Protein AF-A0A920FYG2-F1 (afdb_monomer)

pLDDT: mean 85.97, std 16.52, range [43.69, 98.12]

Foldseek 3Di:
DPPDPPLPPCLVVVLVVVLVVLLVVLVCLCVCCVVDPHHNVRSVVSNVVSVVSVCVRVPDPDD

Nearest PDB structures (foldseek):
  7qru-assembly1_B  TM=9.583E-01  e=3.528E-02  Alkalihalophilus pseudofirmus
  6z16-assembly1_b  TM=9.367E-01  e=4.735E-02  Anoxybacillus flavithermus WK1
  6jqa-assembly1_C  TM=3.808E-01  e=4.656E+00  Onion yellows phytoplasma OY-W

Secondary structure (DSSP, 8-state):
--------HHHHHHHHHHHHHHHHHHHHHHHSTTTSS--HHHHHHHHHHHHHHHHHHH-----

Sequence (63 aa):
MKDNISSSPILNIVSRILFAPIIIFGLYVQFHGDYGPGGGFQAGVIIAAAFILYSMIFGIKKR

Structure (mmCIF, N/CA/C/O backbone):
data_AF-A0A920FYG2-F1
#
_entry.id   AF-A0A920FYG2-F1
#
loop_
_atom_site.group_PDB
_atom_site.id
_atom_site.type_symbol
_atom_site.label_atom_id
_atom_site.label_alt_id
_atom_site.label_comp_id
_atom_site.label_asym_id
_atom_site.label_entity_id
_atom_site.label_seq_id
_atom_site.pdbx_PDB_ins_code
_atom_site.Cartn_x
_atom_site.Cartn_y
_atom_site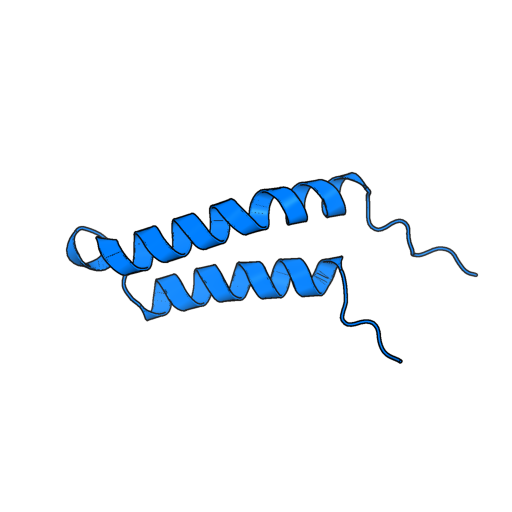.Cartn_z
_atom_site.occupancy
_atom_site.B_iso_or_equiv
_atom_site.auth_seq_id
_atom_site.auth_comp_id
_atom_site.auth_asym_id
_atom_site.auth_atom_id
_atom_site.pdbx_PDB_model_num
ATOM 1 N N . MET A 1 1 ? -18.903 -2.966 31.344 1.00 45.12 1 MET A N 1
ATOM 2 C CA . MET A 1 1 ? -17.601 -3.219 30.704 1.00 45.12 1 MET A CA 1
ATOM 3 C C . MET A 1 1 ? -17.841 -3.623 29.249 1.00 45.12 1 MET A C 1
ATOM 5 O O . MET A 1 1 ? -17.779 -4.790 28.884 1.00 45.12 1 MET A O 1
ATOM 9 N N . LYS A 1 2 ? -18.288 -2.651 28.452 1.00 43.69 2 LYS A N 1
ATOM 10 C CA . LYS A 1 2 ? -18.606 -2.750 27.020 1.00 43.69 2 LYS A CA 1
ATOM 11 C C . LYS A 1 2 ? -18.075 -1.475 26.360 1.00 43.69 2 LYS A C 1
ATOM 13 O O . LYS A 1 2 ? -18.813 -0.670 25.812 1.00 43.69 2 LYS A O 1
ATOM 18 N N . ASP A 1 3 ? -16.783 -1.269 26.539 1.00 47.00 3 ASP A N 1
ATOM 19 C CA . ASP A 1 3 ? -16.085 -0.012 26.309 1.00 47.00 3 ASP A CA 1
ATOM 20 C C . ASP A 1 3 ? -14.734 -0.327 25.673 1.00 47.00 3 ASP A C 1
ATOM 22 O O . ASP A 1 3 ? -13.707 -0.187 26.306 1.00 47.00 3 ASP A O 1
ATOM 26 N N . ASN A 1 4 ? -14.750 -0.844 24.438 1.00 46.25 4 ASN A N 1
ATOM 27 C CA . ASN A 1 4 ? -13.564 -0.954 23.569 1.00 46.25 4 ASN A CA 1
ATOM 28 C C . ASN A 1 4 ? -13.949 -1.061 22.074 1.00 46.25 4 ASN A C 1
ATOM 30 O O . ASN A 1 4 ? -13.281 -1.723 21.290 1.00 46.25 4 ASN A O 1
ATOM 34 N N . ILE A 1 5 ? -15.054 -0.428 21.657 1.00 53.78 5 ILE A N 1
ATOM 35 C CA . ILE A 1 5 ? -15.375 -0.214 20.226 1.00 53.78 5 ILE A CA 1
ATOM 36 C C . ILE A 1 5 ? -15.383 1.295 19.960 1.00 53.78 5 ILE A C 1
ATOM 38 O O . ILE A 1 5 ? -16.283 1.869 19.358 1.00 53.78 5 ILE A O 1
ATOM 42 N N . SER A 1 6 ? -14.357 1.956 20.475 1.00 47.22 6 SER A N 1
ATOM 43 C CA . SER A 1 6 ? -13.902 3.260 20.019 1.00 47.22 6 SER A CA 1
ATOM 44 C C . SER A 1 6 ? -12.554 3.065 19.330 1.00 47.22 6 SER A C 1
ATOM 46 O O . SER A 1 6 ? -11.589 3.765 19.623 1.00 47.22 6 SER A O 1
ATOM 48 N N . SER A 1 7 ? -12.467 2.096 18.404 1.00 61.66 7 SER A N 1
ATOM 49 C CA . SER A 1 7 ? -11.437 2.132 17.362 1.00 61.66 7 SER A CA 1
ATOM 50 C C . SER A 1 7 ? -11.517 3.531 16.771 1.00 61.66 7 SER A C 1
ATOM 52 O O . SER A 1 7 ? -12.551 3.882 16.200 1.00 61.66 7 SER A O 1
ATOM 54 N N . SER A 1 8 ? -10.511 4.360 17.060 1.00 80.00 8 SER A N 1
ATOM 55 C CA . SER A 1 8 ? -10.542 5.797 16.800 1.00 80.00 8 SER A CA 1
ATOM 56 C C . SER A 1 8 ? -11.175 6.062 15.426 1.00 80.00 8 SER A C 1
ATOM 58 O O . SER A 1 8 ? -10.719 5.462 14.448 1.00 80.00 8 SER A O 1
ATOM 60 N N . PRO A 1 9 ? -12.220 6.908 15.312 1.00 84.38 9 PRO A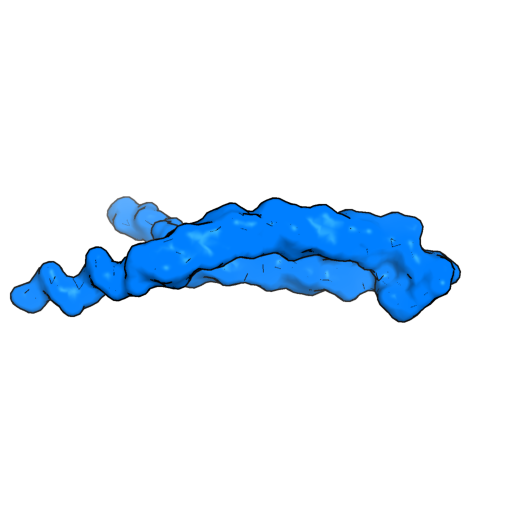 N 1
ATOM 61 C CA . PRO A 1 9 ? -12.882 7.174 14.030 1.00 84.38 9 PRO A CA 1
ATOM 62 C C . PRO A 1 9 ? -11.877 7.567 12.945 1.00 84.38 9 PRO A C 1
ATOM 64 O O . PRO A 1 9 ? -12.005 7.180 11.786 1.00 84.38 9 PRO A O 1
ATOM 67 N N . ILE A 1 10 ? -10.824 8.267 13.368 1.00 90.38 10 ILE A N 1
ATOM 68 C CA . ILE A 1 10 ? -9.679 8.660 12.555 1.00 90.38 10 ILE A CA 1
ATOM 69 C C . ILE A 1 10 ? -8.967 7.425 11.990 1.00 90.38 10 ILE A C 1
ATOM 71 O O . ILE A 1 10 ? -8.712 7.373 10.794 1.00 90.38 10 ILE A O 1
ATOM 75 N N . LEU A 1 11 ? -8.701 6.402 12.803 1.00 89.00 11 LEU A N 1
ATOM 76 C CA . LEU A 1 11 ? -8.017 5.178 12.376 1.00 89.00 11 LEU A CA 1
ATOM 77 C C . LEU A 1 11 ? -8.840 4.387 11.344 1.00 89.00 11 LEU A C 1
ATOM 79 O O . LEU A 1 11 ? -8.293 3.889 10.358 1.00 89.00 11 LEU A O 1
ATOM 83 N N . ASN A 1 12 ? -10.162 4.326 11.519 1.00 89.75 12 ASN A N 1
ATOM 84 C CA . ASN A 1 12 ? -11.065 3.676 10.563 1.00 89.75 12 ASN A CA 1
ATOM 85 C C . ASN A 1 12 ? -11.099 4.415 9.217 1.00 89.75 12 ASN A C 1
ATOM 87 O O . ASN A 1 12 ? -11.085 3.786 8.161 1.00 89.75 12 ASN A O 1
ATOM 91 N N . ILE A 1 13 ? -11.137 5.749 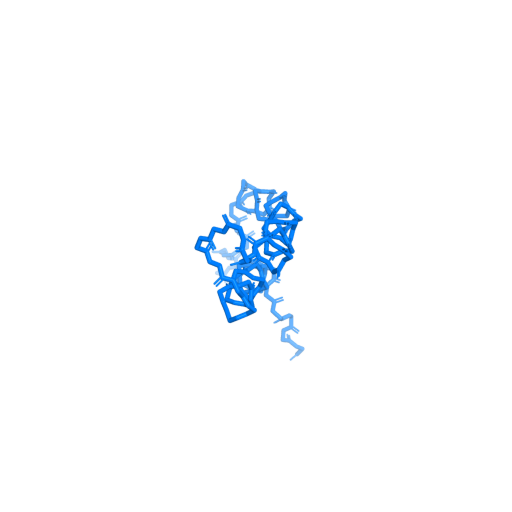9.245 1.00 93.44 13 ILE A N 1
ATOM 92 C CA . ILE A 1 13 ? -11.145 6.575 8.031 1.00 93.44 13 ILE A CA 1
ATOM 93 C C . ILE A 1 13 ? -9.795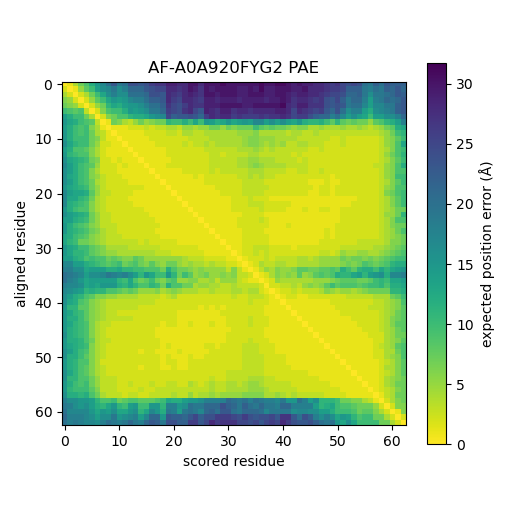 6.477 7.317 1.00 93.44 13 ILE A C 1
ATOM 95 O O . ILE A 1 13 ? -9.751 6.176 6.125 1.00 93.44 13 ILE A O 1
ATOM 99 N N . VAL A 1 14 ? -8.697 6.673 8.049 1.00 94.19 14 VAL A N 1
ATOM 100 C CA . VAL A 1 14 ? -7.336 6.653 7.503 1.00 94.19 14 VAL A CA 1
ATOM 101 C C . VAL A 1 14 ? -7.020 5.296 6.885 1.00 94.19 14 VAL A C 1
ATOM 103 O O . VAL A 1 14 ? -6.563 5.248 5.750 1.00 94.19 14 VAL A O 1
ATOM 106 N N . SER A 1 15 ? -7.318 4.187 7.562 1.00 92.25 15 SER A N 1
ATOM 107 C CA . SER A 1 15 ? -7.062 2.851 7.004 1.00 92.25 15 SER A CA 1
ATOM 108 C C . SER A 1 15 ? -7.871 2.550 5.748 1.00 92.25 15 SER A C 1
ATOM 110 O O . SER A 1 15 ? -7.338 1.977 4.798 1.00 92.25 15 SER A O 1
ATOM 112 N N . ARG A 1 16 ? -9.135 2.982 5.699 1.00 91.56 16 ARG A N 1
ATOM 113 C CA . ARG A 1 16 ? -9.990 2.814 4.521 1.00 91.56 16 ARG A CA 1
ATOM 114 C C . ARG A 1 16 ? -9.493 3.642 3.336 1.00 91.56 16 ARG A C 1
ATOM 116 O O . ARG A 1 16 ? -9.548 3.162 2.208 1.00 91.56 16 ARG A O 1
ATOM 123 N N . ILE A 1 17 ? -8.988 4.849 3.596 1.00 95.88 17 ILE A N 1
ATOM 124 C CA . ILE A 1 17 ? -8.388 5.716 2.574 1.00 95.88 17 ILE A CA 1
ATOM 125 C C . ILE A 1 17 ? -7.047 5.152 2.101 1.00 95.88 17 ILE A C 1
ATOM 127 O O . ILE A 1 17 ? -6.811 5.128 0.901 1.00 95.88 17 ILE A O 1
ATOM 131 N N . LEU A 1 18 ? -6.188 4.679 3.011 1.00 96.06 18 LEU A N 1
ATOM 132 C CA . LEU A 1 18 ? -4.847 4.178 2.691 1.00 96.06 18 LEU A CA 1
ATOM 133 C C . LEU A 1 18 ? -4.850 2.840 1.953 1.00 96.06 18 LEU A C 1
ATOM 135 O O . LEU A 1 18 ? -3.895 2.553 1.234 1.00 96.06 18 LEU A O 1
ATOM 139 N N . PHE A 1 19 ? -5.909 2.038 2.082 1.00 96.12 19 PHE A N 1
ATOM 140 C CA . PHE A 1 19 ? -5.977 0.733 1.431 1.00 96.12 19 PHE A CA 1
ATOM 141 C C . PHE A 1 19 ? -5.739 0.824 -0.087 1.00 96.12 19 PHE A C 1
ATOM 143 O O . PHE A 1 19 ? -4.857 0.149 -0.610 1.00 96.12 19 PHE A O 1
ATOM 150 N N . ALA A 1 20 ? -6.461 1.700 -0.796 1.00 97.06 20 ALA A N 1
ATOM 151 C CA . ALA A 1 20 ? -6.332 1.819 -2.251 1.00 97.06 20 ALA A CA 1
ATOM 152 C C . ALA A 1 20 ? -4.949 2.345 -2.713 1.00 97.06 20 ALA A C 1
ATOM 154 O O . ALA A 1 20 ? -4.349 1.707 -3.579 1.00 97.06 20 ALA A O 1
ATOM 155 N N . PRO A 1 21 ? -4.383 3.426 -2.137 1.00 98.06 21 PRO A N 1
ATOM 156 C CA . PRO A 1 21 ? -3.020 3.871 -2.427 1.00 98.06 21 PRO A CA 1
ATOM 157 C C . PRO A 1 21 ? -1.948 2.800 -2.209 1.00 98.06 21 PRO A C 1
ATOM 159 O O . PRO A 1 21 ? -1.054 2.685 -3.042 1.00 98.06 21 PRO A O 1
ATOM 162 N N . ILE A 1 22 ? -2.033 1.991 -1.141 1.00 98.12 22 ILE A N 1
ATOM 163 C CA . ILE A 1 22 ? -1.047 0.924 -0.891 1.00 98.12 22 ILE A CA 1
ATOM 164 C C . ILE A 1 22 ? -1.118 -0.146 -1.989 1.00 98.12 22 ILE A C 1
ATOM 166 O O . ILE A 1 22 ? -0.080 -0.594 -2.471 1.00 98.12 22 ILE A O 1
ATOM 170 N N . ILE A 1 23 ? -2.324 -0.520 -2.432 1.00 98.12 23 ILE A N 1
ATOM 171 C CA . ILE A 1 23 ? -2.498 -1.469 -3.541 1.00 98.12 23 ILE A CA 1
ATOM 172 C C . ILE A 1 23 ? -1.933 -0.899 -4.846 1.00 98.12 23 ILE A C 1
ATOM 174 O O . ILE A 1 23 ? -1.172 -1.583 -5.528 1.00 98.12 23 ILE A O 1
ATOM 178 N N . ILE A 1 24 ? -2.250 0.357 -5.177 1.00 98.12 24 ILE A N 1
ATOM 179 C CA . ILE A 1 24 ? -1.727 1.023 -6.381 1.00 98.12 24 ILE A CA 1
ATOM 180 C C . ILE A 1 24 ? -0.196 1.092 -6.335 1.00 98.12 24 ILE A C 1
ATOM 182 O O . ILE A 1 24 ? 0.463 0.805 -7.332 1.00 98.12 24 ILE A O 1
ATOM 186 N N . PHE A 1 25 ? 0.379 1.412 -5.175 1.00 97.31 25 PHE A N 1
ATOM 187 C CA . PHE A 1 25 ? 1.826 1.439 -4.991 1.00 97.31 25 PHE A CA 1
ATOM 188 C C . PHE A 1 25 ? 2.457 0.046 -5.127 1.00 97.31 25 PHE A C 1
ATOM 190 O O . PHE A 1 25 ? 3.475 -0.104 -5.799 1.00 97.31 25 PHE A O 1
ATOM 197 N N . GLY A 1 26 ? 1.832 -0.993 -4.569 1.00 97.25 26 GLY A N 1
ATOM 198 C CA . GLY A 1 26 ? 2.268 -2.378 -4.753 1.00 97.25 26 GLY A CA 1
ATOM 199 C C . GLY A 1 26 ? 2.268 -2.799 -6.225 1.00 97.25 26 GLY A C 1
ATOM 200 O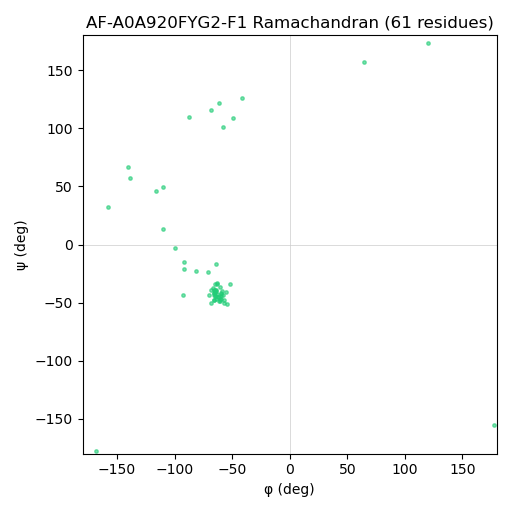 O . GLY A 1 26 ? 3.232 -3.401 -6.690 1.00 97.25 26 GLY A O 1
ATOM 201 N N . LEU A 1 27 ? 1.239 -2.414 -6.987 1.00 96.88 27 LEU A N 1
ATO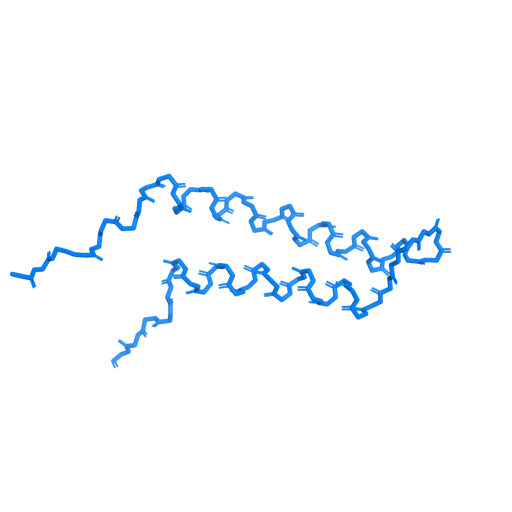M 202 C CA . LEU A 1 27 ? 1.185 -2.648 -8.434 1.00 96.88 27 LEU A CA 1
ATOM 203 C C . LEU A 1 27 ? 2.256 -1.855 -9.192 1.00 96.88 27 LEU A C 1
ATOM 205 O O . LEU A 1 27 ? 2.874 -2.392 -10.109 1.00 96.88 27 LEU A O 1
ATOM 209 N N . TYR A 1 28 ? 2.530 -0.610 -8.795 1.00 96.06 28 TYR A N 1
ATOM 210 C CA . TYR A 1 28 ? 3.643 0.160 -9.351 1.00 96.06 28 TYR A CA 1
ATOM 211 C C . TYR A 1 28 ? 4.973 -0.579 -9.155 1.00 96.06 28 TYR A C 1
ATOM 213 O O . TYR A 1 28 ? 5.679 -0.808 -10.135 1.00 96.06 28 TYR A O 1
ATOM 221 N N . VAL A 1 29 ? 5.271 -1.031 -7.930 1.00 96.81 29 VAL A N 1
ATOM 222 C CA . VAL A 1 29 ? 6.500 -1.783 -7.609 1.00 96.81 29 VAL A CA 1
ATOM 223 C C . VAL A 1 29 ? 6.559 -3.125 -8.350 1.00 96.81 29 VAL A C 1
ATOM 225 O O . VAL A 1 29 ? 7.640 -3.558 -8.750 1.00 96.81 29 VAL A O 1
ATOM 228 N N . GLN A 1 30 ? 5.411 -3.773 -8.575 1.00 96.00 30 GLN A N 1
ATOM 229 C CA . GLN A 1 30 ? 5.324 -5.021 -9.336 1.00 96.00 30 GLN A CA 1
ATOM 230 C C . GLN A 1 30 ? 5.706 -4.832 -10.808 1.00 96.00 30 GLN A C 1
ATOM 232 O O . GLN A 1 30 ? 6.407 -5.684 -11.351 1.00 96.00 30 GLN A O 1
ATOM 237 N N . PHE A 1 31 ? 5.235 -3.755 -11.448 1.00 94.94 31 PHE A N 1
ATOM 238 C CA . PHE A 1 31 ? 5.444 -3.509 -12.881 1.00 94.94 31 PHE A CA 1
ATOM 239 C C . PHE A 1 31 ? 6.693 -2.676 -13.201 1.00 94.94 31 PHE A C 1
ATOM 241 O O . PHE A 1 31 ? 7.178 -2.736 -14.323 1.00 94.94 31 PHE A O 1
ATOM 248 N N . HIS A 1 32 ? 7.225 -1.913 -12.241 1.00 94.38 32 HIS A N 1
ATOM 249 C CA . HIS A 1 32 ? 8.400 -1.049 -12.434 1.00 94.38 32 HIS A CA 1
ATOM 250 C C . HIS A 1 32 ? 9.650 -1.552 -11.701 1.00 94.38 32 HIS A C 1
ATOM 252 O O . HIS A 1 32 ? 10.636 -0.824 -11.592 1.00 94.38 32 HIS A O 1
ATOM 258 N N . GLY A 1 33 ? 9.635 -2.801 -11.227 1.00 91.38 33 GLY A N 1
ATOM 259 C CA . GLY A 1 33 ? 10.790 -3.428 -10.581 1.00 91.38 33 GLY A CA 1
ATOM 260 C C . GLY A 1 33 ? 12.008 -3.614 -11.493 1.00 91.38 33 GLY A C 1
ATOM 261 O O . GLY A 1 33 ? 13.106 -3.791 -10.986 1.00 91.38 33 GLY A O 1
ATOM 262 N N . ASP A 1 34 ? 11.840 -3.529 -12.815 1.00 88.00 34 ASP A N 1
ATOM 263 C CA . ASP A 1 34 ? 12.951 -3.608 -13.774 1.00 88.00 34 ASP A CA 1
ATOM 264 C C . ASP A 1 34 ? 13.689 -2.264 -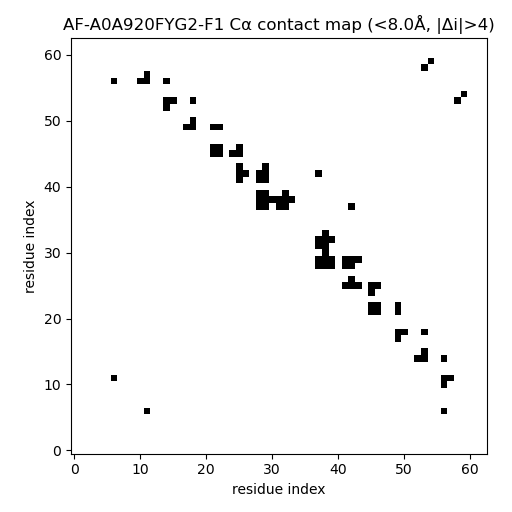13.937 1.00 88.00 34 ASP A C 1
ATOM 266 O O . ASP A 1 34 ? 14.856 -2.229 -14.324 1.00 88.00 34 ASP A O 1
ATOM 270 N N . TYR A 1 35 ? 13.020 -1.145 -13.625 1.00 86.62 35 TYR A N 1
ATOM 271 C CA . TYR A 1 35 ? 13.545 0.220 -13.777 1.00 86.62 35 TYR A CA 1
ATOM 272 C C . TYR A 1 35 ? 14.067 0.824 -12.461 1.00 86.62 35 TYR A C 1
ATOM 274 O O . TYR A 1 35 ? 14.573 1.947 -12.451 1.00 86.62 35 TYR A O 1
ATOM 282 N N . GLY A 1 36 ? 13.946 0.109 -11.342 1.00 82.19 36 GLY A N 1
ATOM 283 C CA . GLY A 1 36 ? 14.336 0.582 -10.016 1.00 82.19 36 GLY A CA 1
ATOM 284 C C . GLY A 1 36 ? 14.339 -0.543 -8.977 1.00 82.19 36 GLY A C 1
ATOM 285 O O . GLY A 1 36 ? 14.081 -1.692 -9.314 1.00 82.19 36 GLY A O 1
ATOM 286 N N . PRO A 1 37 ? 14.634 -0.254 -7.698 1.00 84.44 37 PRO A N 1
ATOM 287 C CA . PRO A 1 37 ? 14.529 -1.257 -6.643 1.00 84.44 37 PRO A CA 1
ATOM 288 C C . PRO A 1 37 ? 13.077 -1.749 -6.533 1.00 84.44 37 PRO A C 1
ATOM 290 O O . PRO A 1 37 ? 12.164 -0.951 -6.319 1.00 84.44 37 PRO A O 1
ATOM 293 N N . GLY A 1 38 ? 12.858 -3.053 -6.701 1.00 90.62 38 GLY A N 1
ATOM 294 C CA . GLY A 1 38 ? 11.510 -3.606 -6.757 1.00 90.62 38 GLY A CA 1
ATOM 295 C C . GLY A 1 38 ? 11.458 -5.108 -7.019 1.00 90.62 38 GLY A C 1
ATOM 296 O O . GLY A 1 38 ? 12.394 -5.854 -6.726 1.00 90.62 38 GLY A O 1
ATOM 297 N N . GLY A 1 39 ? 10.324 -5.546 -7.568 1.00 92.94 39 GLY A N 1
ATOM 298 C CA . GLY A 1 39 ? 10.064 -6.930 -7.961 1.00 92.94 39 GLY A CA 1
ATOM 299 C C . GLY A 1 39 ? 8.862 -7.545 -7.244 1.00 92.94 39 GLY A C 1
ATOM 300 O O . GLY A 1 39 ? 8.284 -6.967 -6.320 1.00 92.94 39 GLY A O 1
ATOM 301 N N . GLY A 1 40 ? 8.486 -8.754 -7.665 1.00 94.69 40 GLY A N 1
ATOM 302 C CA . GLY A 1 40 ? 7.237 -9.382 -7.222 1.00 94.69 40 GLY A CA 1
ATOM 303 C C . GLY A 1 40 ? 7.174 -9.714 -5.732 1.00 94.69 40 GLY A C 1
ATOM 304 O O . GLY A 1 40 ? 6.119 -9.576 -5.119 1.00 94.69 40 GLY A O 1
ATOM 305 N N . PHE A 1 41 ? 8.300 -10.080 -5.110 1.00 95.75 41 PHE A N 1
ATOM 306 C CA . PHE A 1 41 ? 8.325 -10.339 -3.668 1.00 95.75 41 PHE A CA 1
ATOM 307 C C . PHE A 1 41 ? 8.047 -9.065 -2.860 1.00 95.75 41 PHE A C 1
ATOM 309 O O . PHE A 1 41 ? 7.190 -9.063 -1.980 1.00 95.75 41 PHE A O 1
ATOM 316 N N . GLN A 1 42 ? 8.724 -7.962 -3.190 1.00 96.25 42 GLN A N 1
ATOM 317 C CA . GLN A 1 42 ? 8.540 -6.686 -2.497 1.00 96.25 42 GLN A CA 1
ATOM 318 C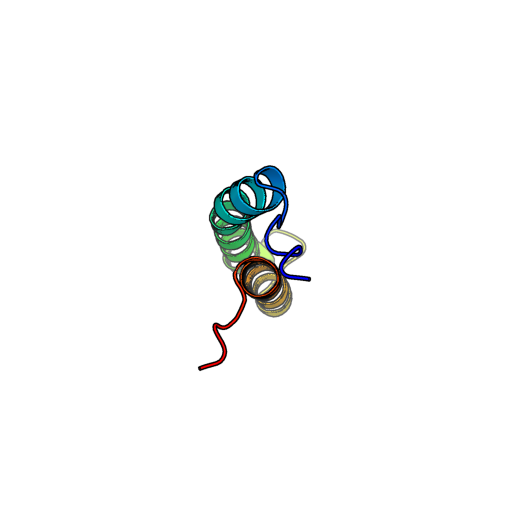 C . GLN A 1 42 ? 7.122 -6.140 -2.708 1.00 96.25 42 GLN A C 1
ATOM 320 O O . GLN A 1 42 ? 6.465 -5.751 -1.742 1.00 96.25 42 GLN A O 1
ATOM 325 N N . ALA A 1 43 ? 6.615 -6.193 -3.945 1.00 97.06 43 ALA A N 1
ATOM 326 C CA . ALA A 1 43 ? 5.233 -5.841 -4.262 1.00 97.06 43 ALA A CA 1
ATOM 327 C C . ALA A 1 43 ? 4.221 -6.687 -3.471 1.00 97.06 43 ALA A C 1
ATOM 329 O O . ALA A 1 43 ? 3.264 -6.150 -2.908 1.00 97.06 43 ALA A O 1
ATOM 330 N N . GLY A 1 44 ? 4.466 -7.995 -3.364 1.00 97.62 44 GLY A N 1
ATOM 331 C CA . GLY A 1 44 ? 3.658 -8.911 -2.566 1.00 97.62 44 GLY A CA 1
ATOM 332 C C . GLY A 1 44 ? 3.617 -8.530 -1.085 1.00 97.62 44 GLY A C 1
ATOM 333 O O . GLY A 1 44 ? 2.536 -8.497 -0.499 1.00 97.62 44 GLY A O 1
ATOM 334 N N . VAL A 1 45 ? 4.760 -8.174 -0.486 1.00 97.94 45 VAL A N 1
ATOM 335 C CA . VAL A 1 45 ? 4.832 -7.721 0.918 1.00 97.94 45 VAL A CA 1
ATOM 336 C C . VAL A 1 45 ? 4.050 -6.418 1.126 1.00 97.94 45 VAL A C 1
ATOM 338 O O . VAL A 1 45 ? 3.306 -6.307 2.102 1.00 97.94 45 VAL A O 1
ATOM 341 N N . ILE A 1 46 ? 4.155 -5.456 0.202 1.00 98.00 46 ILE A N 1
ATOM 342 C CA . ILE A 1 46 ? 3.405 -4.187 0.252 1.00 98.00 46 ILE A CA 1
ATOM 343 C C . ILE A 1 46 ? 1.894 -4.450 0.225 1.00 98.00 46 ILE A C 1
ATOM 345 O O . ILE A 1 46 ? 1.149 -3.929 1.058 1.00 98.00 46 ILE A O 1
ATOM 349 N N . ILE A 1 47 ? 1.437 -5.289 -0.706 1.00 98.06 47 ILE A N 1
ATOM 350 C CA . ILE A 1 47 ? 0.019 -5.640 -0.833 1.00 98.06 47 ILE A CA 1
ATOM 351 C C . ILE A 1 47 ? -0.458 -6.392 0.417 1.00 98.06 47 ILE A C 1
ATOM 353 O O . ILE A 1 47 ? -1.505 -6.055 0.971 1.00 98.06 47 ILE A O 1
ATOM 357 N N . ALA A 1 48 ? 0.317 -7.359 0.918 1.00 98.00 48 ALA A N 1
ATOM 358 C CA . ALA A 1 48 ? -0.008 -8.091 2.141 1.00 98.00 48 ALA A CA 1
ATOM 359 C C . ALA A 1 48 ? -0.147 -7.156 3.355 1.00 98.00 48 ALA A C 1
ATOM 361 O O . ALA A 1 48 ? -1.079 -7.316 4.145 1.00 98.00 48 ALA A O 1
ATOM 362 N N . ALA A 1 49 ? 0.713 -6.139 3.475 1.00 97.88 49 ALA A N 1
ATOM 363 C CA . ALA A 1 49 ? 0.625 -5.140 4.537 1.00 97.88 49 ALA A CA 1
ATOM 364 C C . ALA A 1 49 ? -0.705 -4.361 4.509 1.00 97.88 49 ALA A C 1
ATOM 366 O O . ALA A 1 49 ? -1.272 -4.104 5.573 1.00 97.88 49 ALA A O 1
ATOM 367 N N . ALA A 1 50 ? -1.255 -4.051 3.325 1.00 96.94 50 ALA A N 1
ATOM 368 C CA . ALA A 1 50 ? -2.573 -3.414 3.200 1.00 96.94 50 ALA A CA 1
ATOM 369 C C . ALA A 1 50 ? -3.692 -4.289 3.786 1.00 96.94 50 ALA A C 1
ATOM 371 O O . ALA A 1 50 ? -4.546 -3.806 4.533 1.00 96.94 50 ALA A O 1
ATOM 372 N N . PHE A 1 51 ? -3.671 -5.589 3.477 1.00 95.62 51 PHE A N 1
ATOM 373 C CA . PHE A 1 51 ? -4.648 -6.548 3.996 1.00 95.62 51 PHE A CA 1
ATOM 374 C C . PHE A 1 51 ? -4.494 -6.781 5.498 1.00 95.62 51 PHE A C 1
ATOM 376 O O . PHE A 1 51 ? -5.502 -6.855 6.201 1.00 95.62 51 PHE A O 1
ATOM 383 N N . ILE A 1 52 ? -3.261 -6.850 6.007 1.00 95.19 52 ILE A N 1
ATOM 384 C CA . ILE A 1 52 ? -2.995 -6.959 7.447 1.00 95.19 52 ILE A CA 1
ATOM 385 C C . ILE A 1 52 ? -3.537 -5.722 8.171 1.00 95.19 52 ILE A C 1
ATOM 387 O O . ILE A 1 52 ? -4.302 -5.876 9.121 1.00 95.19 52 ILE A O 1
ATOM 391 N N . LEU A 1 53 ? -3.231 -4.512 7.689 1.00 93.06 53 LEU A N 1
ATOM 392 C CA . LEU A 1 53 ? -3.740 -3.259 8.256 1.00 93.06 53 LEU A CA 1
ATOM 393 C C . LEU A 1 53 ? -5.274 -3.231 8.286 1.00 93.06 53 LEU A C 1
ATOM 395 O O . LEU A 1 53 ? -5.875 -2.910 9.312 1.00 93.06 53 LEU A O 1
ATOM 399 N N . TYR A 1 54 ? -5.911 -3.596 7.172 1.00 91.81 54 TYR A N 1
ATOM 400 C CA . TYR A 1 54 ? -7.367 -3.651 7.079 1.00 91.81 54 TYR A CA 1
ATOM 401 C C . TYR A 1 54 ? -7.961 -4.674 8.059 1.00 91.81 54 TYR A C 1
ATOM 403 O O . TYR A 1 54 ? -8.907 -4.368 8.785 1.00 91.81 54 TYR A O 1
ATOM 411 N N . SER A 1 55 ? -7.371 -5.868 8.137 1.00 91.25 55 SER A N 1
ATOM 412 C CA . SER A 1 55 ? -7.795 -6.938 9.046 1.00 91.25 55 SER A CA 1
ATOM 413 C C . SER A 1 55 ? -7.634 -6.553 10.520 1.00 91.25 55 SER A C 1
ATOM 415 O O . SER A 1 55 ? -8.524 -6.822 11.324 1.00 91.25 55 SER A O 1
ATOM 417 N N . MET A 1 56 ? -6.548 -5.863 10.882 1.00 89.25 56 MET A N 1
ATOM 418 C CA . MET A 1 56 ? -6.317 -5.387 12.251 1.00 89.25 56 MET A CA 1
ATOM 419 C C . MET A 1 56 ? -7.376 -4.381 1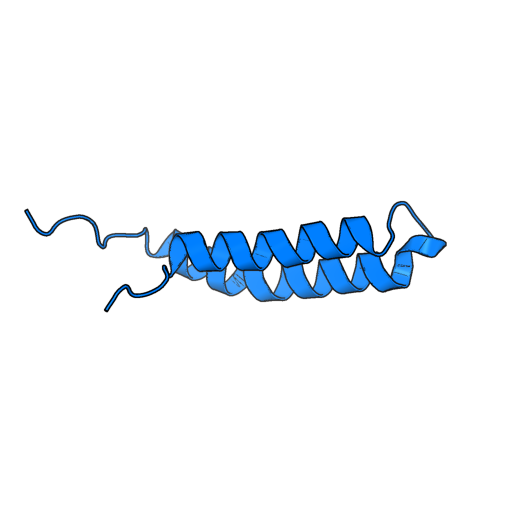2.714 1.00 89.25 56 MET A C 1
ATOM 421 O O . MET A 1 56 ? -7.711 -4.354 13.896 1.00 89.25 56 MET A O 1
ATOM 425 N N . ILE A 1 57 ? -7.900 -3.557 11.803 1.00 88.81 57 ILE A N 1
ATOM 426 C CA . ILE A 1 57 ? -8.818 -2.461 12.143 1.00 88.81 57 ILE A CA 1
ATOM 427 C C . ILE A 1 57 ? -10.281 -2.894 12.057 1.00 88.81 57 ILE A C 1
ATOM 429 O O . ILE A 1 57 ? -11.070 -2.572 12.946 1.00 88.81 57 ILE A O 1
ATOM 433 N N . PHE A 1 58 ? -10.652 -3.634 11.012 1.00 85.81 58 PHE A N 1
ATOM 434 C CA . PHE A 1 58 ? -12.036 -4.068 10.804 1.00 85.81 58 PHE A CA 1
ATOM 435 C C . PHE A 1 58 ? -12.338 -5.435 11.418 1.00 85.81 58 PHE A C 1
ATOM 437 O O . PHE A 1 58 ? -13.508 -5.760 11.624 1.00 85.81 58 PHE A O 1
ATOM 444 N N . GLY A 1 59 ? -11.299 -6.193 11.779 1.00 74.44 59 GLY A N 1
ATOM 445 C CA . GLY A 1 59 ? -11.411 -7.505 12.394 1.00 74.44 59 GLY A CA 1
ATOM 446 C C . GLY A 1 59 ? -12.051 -8.545 11.474 1.00 74.44 59 GLY A C 1
ATOM 447 O O . GLY A 1 59 ? -12.837 -8.260 10.572 1.00 74.44 59 GLY A O 1
ATOM 448 N N . ILE A 1 60 ? -11.769 -9.813 11.746 1.00 65.00 60 ILE A N 1
ATOM 449 C CA . ILE A 1 60 ? -12.602 -10.903 11.243 1.00 65.00 60 ILE A CA 1
ATOM 450 C C . ILE A 1 60 ? -13.694 -11.079 12.293 1.00 65.00 60 ILE A C 1
ATOM 452 O O . ILE A 1 60 ? -13.402 -11.490 13.417 1.00 65.00 60 ILE A O 1
ATOM 456 N N . LYS A 1 61 ? -14.942 -10.713 11.970 1.00 60.59 61 LYS A N 1
ATOM 457 C CA . LYS A 1 61 ? -16.081 -10.896 12.880 1.00 60.59 61 LYS A CA 1
ATOM 458 C C . LYS A 1 61 ? -16.186 -12.382 13.232 1.00 60.59 61 LYS A C 1
ATOM 460 O O . LYS A 1 61 ? -16.674 -13.178 12.431 1.00 60.59 61 LYS A O 1
ATOM 465 N N . LYS A 1 62 ? -15.701 -12.753 14.417 1.00 57.88 62 LYS A N 1
ATOM 466 C CA . LYS A 1 62 ? -15.816 -14.109 14.948 1.00 57.88 62 LYS A CA 1
ATOM 467 C C . LYS A 1 62 ? -17.297 -14.334 15.260 1.00 57.88 62 LYS A C 1
ATOM 469 O O . LYS A 1 62 ? -17.875 -13.564 16.027 1.00 57.88 62 LYS A O 1
ATOM 474 N N . ARG A 1 63 ? -17.918 -15.276 14.544 1.00 46.31 63 ARG A N 1
ATOM 475 C CA . ARG A 1 63 ? -19.275 -15.744 14.847 1.00 46.31 63 ARG A CA 1
ATOM 476 C C . ARG A 1 63 ? -19.286 -16.486 16.174 1.00 46.31 63 ARG A C 1
ATOM 478 O O . ARG A 1 63 ? -18.255 -17.127 16.478 1.00 46.31 63 ARG A O 1
#

Radius of gyration: 15.17 Å; Cα contacts (8 Å, |Δi|>4): 47; chains: 1; bounding box: 34×24×44 Å

Solvent-accessible surface area (backbone atoms only — not comparable to full-atom values): 3712 Å² total; per-residue (Å²): 143,89,83,81,87,70,71,48,69,64,56,59,50,51,52,63,61,46,38,59,59,38,44,52,49,17,50,47,31,44,75,43,22,89,83,46,95,56,24,62,68,59,16,47,52,44,37,50,48,39,53,50,55,49,42,72,73,70,49,80,83,80,126

Mean predicted aligned error: 6.86 Å